Protein AF-A0A2P8C679-F1 (afdb_monomer)

Sequence (105 aa):
MKDFIKKINKYVILMIVSSLFGMPWFYFRHLIFEYNGPDSIIESIPTFVDYAIRLTVIILLVIDFKTENLKNVVLTCIAAFFFPLLGIVIFSILLIESNRQKTSA

Radius of gyration: 17.68 Å; Cα contacts (8 Å, |Δi|>4): 53; chains: 1; bounding box: 37×16×58 Å

Solvent-accessible surface area (backbone atoms only — not comparable to full-atom values): 6012 Å² total; per-residue (Å²): 108,71,66,56,52,57,61,50,47,57,53,51,51,51,51,51,56,54,57,57,47,55,64,54,44,58,56,52,42,70,75,73,47,80,88,77,64,93,86,39,72,77,70,47,47,59,56,55,51,51,53,52,50,40,52,49,52,40,53,51,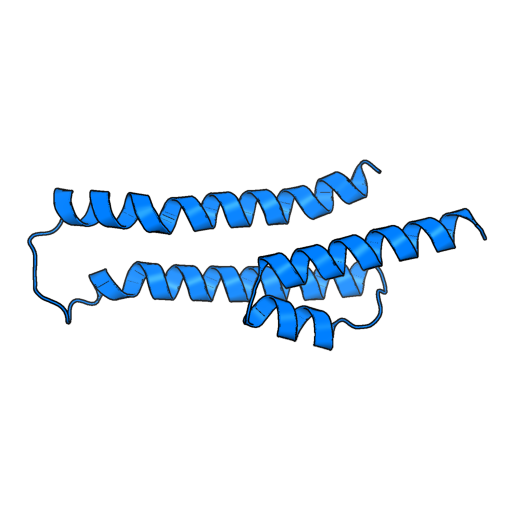48,56,52,51,32,62,76,66,71,51,82,65,54,67,64,35,40,55,41,16,67,81,36,51,68,58,16,52,50,52,49,51,52,52,53,52,52,53,54,51,56,67,71,76,108

pLDDT: mean 83.05, std 8.29, range [51.25, 92.62]

Foldseek 3Di:
DVVLCVLLVVLVVLVVVLVCCPVVLVVVCVVPPDCPDDPDPSNCVNVVSVQVSLVVLLVSLLVVCVVLVFPPNVVLNVVSNVPVVSSSVVSSVRSVVSVVVVVVD

Nearest PDB structures (foldseek):
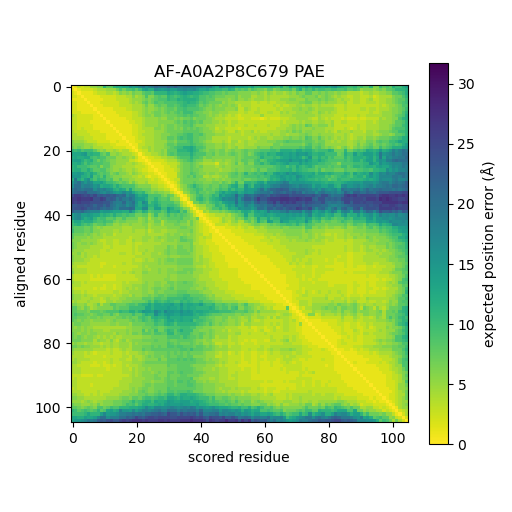  1s94-assembly2_B  TM=3.958E-01  e=9.285E+00  Doryteuthis pealeii

Mean predicted aligned error: 6.92 Å

Structure (mmCIF, N/CA/C/O backbone):
data_AF-A0A2P8C679-F1
#
_entry.id   AF-A0A2P8C679-F1
#
loop_
_atom_site.group_PDB
_atom_site.id
_atom_site.type_symbol
_atom_site.label_atom_id
_atom_site.label_alt_id
_atom_site.label_comp_id
_atom_site.label_asym_id
_atom_site.label_entity_id
_atom_site.label_seq_id
_atom_site.pdbx_PDB_ins_code
_atom_site.Cartn_x
_atom_site.Cartn_y
_atom_site.Cartn_z
_atom_site.occupancy
_atom_site.B_iso_or_equiv
_atom_site.auth_seq_id
_atom_site.auth_comp_id
_atom_site.auth_asym_id
_atom_site.auth_atom_id
_atom_site.pdbx_PDB_model_num
ATOM 1 N N . MET A 1 1 ? -0.384 6.231 20.265 1.00 75.38 1 MET A N 1
ATOM 2 C CA . MET A 1 1 ? 0.168 7.177 19.258 1.00 75.38 1 MET A CA 1
ATOM 3 C C . MET A 1 1 ? 1.377 6.603 18.508 1.00 75.38 1 MET A C 1
ATOM 5 O O . MET A 1 1 ? 1.376 6.655 17.286 1.00 75.38 1 MET A O 1
ATOM 9 N N . LYS A 1 2 ? 2.365 5.993 19.190 1.00 81.81 2 LYS A N 1
ATOM 10 C CA . LYS A 1 2 ? 3.496 5.303 18.528 1.00 81.81 2 LYS A CA 1
ATOM 11 C C . LYS A 1 2 ? 3.050 4.217 17.531 1.00 81.81 2 LYS A C 1
ATOM 13 O O . LYS A 1 2 ? 3.567 4.182 16.419 1.00 81.81 2 LYS A O 1
ATOM 18 N N . ASP A 1 3 ? 2.047 3.407 17.877 1.00 81.56 3 ASP A N 1
ATOM 19 C CA . ASP A 1 3 ? 1.546 2.343 16.987 1.00 81.56 3 ASP A CA 1
ATOM 20 C C . ASP A 1 3 ? 0.828 2.879 15.746 1.00 81.56 3 ASP A C 1
ATOM 22 O O . ASP A 1 3 ? 1.001 2.343 14.655 1.00 81.56 3 ASP A O 1
ATOM 26 N N . PHE A 1 4 ? 0.090 3.984 15.888 1.00 84.25 4 PHE A N 1
ATOM 27 C CA . PHE A 1 4 ? -0.519 4.691 14.759 1.00 84.25 4 PHE A CA 1
ATOM 28 C C . PHE A 1 4 ? 0.553 5.155 13.769 1.00 84.25 4 PHE A C 1
ATOM 30 O O . PHE A 1 4 ? 0.493 4.809 12.592 1.00 84.25 4 PHE A O 1
ATOM 37 N N . ILE 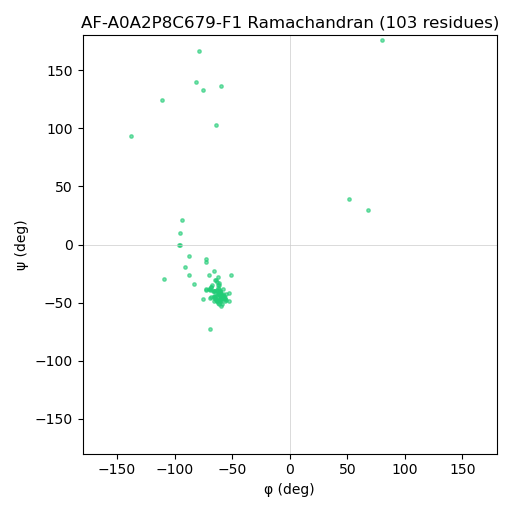A 1 5 ? 1.577 5.867 14.259 1.00 85.88 5 ILE A N 1
ATOM 38 C CA . ILE A 1 5 ? 2.679 6.350 13.417 1.00 85.88 5 ILE A CA 1
ATOM 39 C C . ILE A 1 5 ? 3.367 5.169 12.734 1.00 85.88 5 ILE A C 1
ATOM 41 O O . ILE A 1 5 ? 3.590 5.216 11.531 1.00 85.88 5 ILE A O 1
ATOM 45 N N . LYS A 1 6 ? 3.630 4.075 13.459 1.00 88.00 6 LYS A N 1
ATOM 46 C CA . LYS A 1 6 ? 4.228 2.860 12.890 1.00 88.00 6 LYS A CA 1
ATOM 47 C C . LYS A 1 6 ? 3.391 2.280 11.740 1.00 88.00 6 LYS A C 1
ATOM 49 O O . LYS A 1 6 ? 3.956 1.903 10.714 1.00 88.00 6 LYS A O 1
ATOM 54 N N . LYS A 1 7 ? 2.062 2.234 11.886 1.00 88.06 7 LYS A N 1
ATOM 55 C CA . LYS A 1 7 ? 1.142 1.732 10.851 1.00 88.06 7 LYS A CA 1
ATOM 56 C C . LYS A 1 7 ? 1.046 2.650 9.641 1.00 88.06 7 LYS A C 1
ATOM 58 O O . LYS A 1 7 ? 1.000 2.148 8.528 1.00 88.06 7 LYS A O 1
ATOM 63 N N . ILE A 1 8 ? 1.055 3.966 9.827 1.00 89.56 8 ILE A N 1
ATOM 64 C CA . ILE A 1 8 ? 1.040 4.910 8.702 1.00 89.56 8 ILE A CA 1
ATOM 65 C C . ILE A 1 8 ? 2.390 4.939 7.984 1.00 89.56 8 ILE A C 1
ATOM 67 O O . ILE A 1 8 ? 2.433 4.962 6.755 1.00 89.56 8 ILE A O 1
ATOM 71 N N . ASN A 1 9 ? 3.498 4.847 8.723 1.00 91.19 9 ASN A N 1
ATOM 72 C CA . ASN A 1 9 ? 4.836 4.968 8.152 1.00 91.19 9 ASN A CA 1
ATOM 73 C C . ASN A 1 9 ? 5.138 3.872 7.119 1.00 91.19 9 ASN A C 1
ATOM 75 O O . ASN A 1 9 ? 5.766 4.155 6.104 1.00 91.19 9 ASN A O 1
ATOM 79 N N . LYS A 1 10 ? 4.630 2.643 7.307 1.00 90.44 10 LYS A N 1
ATOM 80 C CA . LYS A 1 10 ? 4.772 1.593 6.280 1.00 90.44 10 LYS A CA 1
ATOM 81 C C . LYS A 1 10 ? 4.106 1.970 4.950 1.00 90.44 10 LYS A C 1
ATOM 83 O O . LYS A 1 10 ? 4.680 1.699 3.902 1.00 90.44 10 LYS A O 1
ATOM 88 N N . TYR A 1 11 ? 2.944 2.628 4.976 1.00 90.56 11 TYR A N 1
ATOM 89 C CA . TYR A 1 11 ? 2.252 3.073 3.762 1.00 90.56 11 TYR A CA 1
ATOM 90 C C . TYR A 1 11 ? 2.970 4.252 3.108 1.00 90.56 11 TYR A C 1
ATOM 92 O O . TYR A 1 11 ? 3.098 4.293 1.889 1.00 90.56 11 TYR A O 1
ATOM 100 N N . VAL A 1 12 ? 3.484 5.183 3.916 1.00 88.94 12 VAL A N 1
ATOM 101 C CA . VAL A 1 12 ? 4.273 6.324 3.431 1.00 88.94 12 VAL A CA 1
ATOM 102 C C . VAL A 1 12 ? 5.542 5.846 2.731 1.00 88.94 12 VAL A C 1
ATOM 104 O O . VAL A 1 12 ? 5.804 6.265 1.608 1.00 88.94 12 VAL A O 1
ATOM 107 N N . ILE A 1 13 ? 6.287 4.918 3.339 1.00 89.25 13 ILE A N 1
ATOM 108 C CA . ILE A 1 13 ? 7.483 4.326 2.723 1.00 89.25 13 ILE A CA 1
ATOM 109 C C . ILE A 1 13 ? 7.120 3.649 1.397 1.00 89.25 13 ILE A C 1
ATOM 111 O O . ILE A 1 13 ? 7.793 3.883 0.398 1.00 89.25 13 ILE A O 1
ATOM 115 N N . LEU A 1 14 ? 6.034 2.871 1.357 1.00 88.81 14 LEU A N 1
ATOM 116 C CA . LEU A 1 14 ? 5.587 2.202 0.133 1.00 88.81 14 LEU A CA 1
ATOM 117 C C . LEU A 1 14 ? 5.259 3.205 -0.989 1.00 88.81 14 LEU A C 1
ATOM 119 O O . LEU A 1 14 ? 5.624 2.985 -2.141 1.00 88.81 14 LEU A O 1
ATOM 123 N N . MET A 1 15 ? 4.614 4.327 -0.656 1.00 85.38 15 MET A N 1
ATOM 124 C CA . MET A 1 15 ? 4.306 5.387 -1.622 1.00 85.38 15 MET A CA 1
ATOM 125 C C . MET A 1 15 ? 5.557 6.128 -2.103 1.00 85.38 15 MET A C 1
ATOM 127 O O . MET A 1 15 ? 5.648 6.453 -3.287 1.00 85.38 15 MET A O 1
ATOM 131 N N . ILE A 1 16 ? 6.529 6.373 -1.218 1.00 86.44 16 ILE A N 1
ATOM 132 C CA . ILE A 1 16 ? 7.817 6.973 -1.595 1.00 86.44 16 ILE A CA 1
ATOM 133 C C . ILE A 1 16 ? 8.553 6.042 -2.558 1.00 86.44 16 ILE A C 1
ATOM 135 O O . ILE A 1 16 ? 8.968 6.483 -3.626 1.00 86.44 16 ILE A O 1
ATOM 139 N N . VAL A 1 17 ? 8.652 4.753 -2.222 1.00 84.50 17 VAL A N 1
ATOM 140 C CA . VAL A 1 17 ? 9.269 3.743 -3.092 1.00 84.50 17 VAL A CA 1
ATOM 141 C C . VAL A 1 17 ? 8.558 3.702 -4.445 1.00 84.50 17 VAL A C 1
ATOM 143 O O . VAL A 1 17 ? 9.227 3.772 -5.467 1.00 84.50 17 VAL A O 1
ATOM 146 N N . SER A 1 18 ? 7.221 3.698 -4.466 1.00 82.00 18 SER A N 1
ATOM 147 C CA . SER A 1 18 ? 6.435 3.775 -5.707 1.00 82.00 18 SER A CA 1
ATOM 148 C C . SER A 1 18 ? 6.783 4.997 -6.558 1.00 82.00 18 SER A C 1
ATOM 150 O O . SER A 1 18 ? 7.053 4.893 -7.753 1.00 82.00 18 SER A O 1
ATOM 152 N N . SER A 1 19 ? 6.847 6.168 -5.924 1.00 80.50 19 SER A N 1
ATOM 153 C CA . SER A 1 19 ? 7.129 7.435 -6.603 1.00 80.50 19 SER A CA 1
ATOM 154 C C . SER A 1 19 ? 8.537 7.467 -7.207 1.00 80.50 19 SER A C 1
ATOM 156 O O . SER A 1 19 ? 8.749 8.084 -8.251 1.00 80.50 19 SER A O 1
ATOM 158 N N . LEU A 1 20 ? 9.489 6.759 -6.588 1.00 81.38 20 LEU A N 1
ATOM 159 C CA . LEU A 1 20 ? 10.849 6.587 -7.099 1.00 81.38 20 LEU A CA 1
ATOM 160 C C . LEU A 1 20 ? 10.934 5.638 -8.303 1.00 81.38 20 LEU A C 1
ATOM 162 O O . LEU A 1 20 ? 11.965 5.619 -8.966 1.00 81.38 20 LEU A O 1
ATOM 166 N N . PHE A 1 21 ? 9.889 4.879 -8.634 1.00 76.44 21 PHE A N 1
ATOM 167 C CA . PHE A 1 21 ? 9.885 4.067 -9.854 1.00 76.44 21 PHE A CA 1
ATOM 168 C C . PHE A 1 21 ? 9.383 4.828 -11.082 1.00 76.44 21 PHE A C 1
ATOM 170 O O . PHE A 1 21 ? 9.795 4.497 -12.182 1.00 76.44 21 PHE A O 1
ATOM 177 N N . GLY A 1 22 ? 8.548 5.860 -10.943 1.00 69.81 22 GLY A N 1
ATOM 178 C CA . GLY A 1 22 ? 7.984 6.562 -12.105 1.00 69.81 22 GLY A CA 1
ATOM 179 C C . GLY A 1 22 ? 9.021 7.381 -12.885 1.00 69.81 22 GLY A C 1
ATOM 180 O O . GLY A 1 22 ? 9.430 7.027 -13.989 1.00 69.81 22 GLY A O 1
ATOM 181 N N . MET A 1 23 ? 9.453 8.498 -12.296 1.00 75.19 23 MET A N 1
ATOM 182 C CA . MET A 1 23 ? 10.385 9.441 -12.932 1.00 75.19 23 MET A CA 1
ATOM 183 C C . MET A 1 23 ? 11.783 8.838 -13.154 1.00 75.19 23 MET A C 1
ATOM 185 O O . MET A 1 23 ? 12.289 8.918 -14.273 1.00 75.19 23 MET A O 1
ATOM 189 N N . PRO A 1 24 ? 12.416 8.192 -12.156 1.00 81.12 24 PRO A N 1
ATOM 190 C CA . PRO A 1 24 ? 13.745 7.606 -12.333 1.00 81.12 24 PRO A CA 1
ATOM 191 C C . PRO A 1 24 ? 13.812 6.516 -13.404 1.00 81.12 24 PRO A C 1
ATOM 193 O O . PRO A 1 24 ? 14.821 6.436 -14.102 1.00 81.12 24 PRO A O 1
ATOM 196 N N . TRP A 1 25 ? 12.750 5.724 -13.595 1.00 79.50 25 TRP A N 1
ATOM 197 C CA . TRP A 1 25 ? 12.710 4.720 -14.662 1.00 79.50 25 TRP A CA 1
ATOM 198 C C . TRP A 1 25 ? 12.787 5.347 -16.051 1.00 79.50 25 TRP A C 1
ATOM 200 O O . TRP A 1 25 ? 13.489 4.830 -16.916 1.00 79.50 25 TRP A O 1
ATOM 210 N N . PHE A 1 26 ? 12.120 6.485 -16.258 1.00 74.44 26 PHE A N 1
ATOM 211 C CA . PHE A 1 26 ? 12.161 7.195 -17.534 1.00 74.44 26 PHE A CA 1
ATOM 212 C C . PHE A 1 26 ? 13.596 7.609 -17.906 1.00 74.44 26 PHE A C 1
ATOM 214 O O . PHE A 1 26 ? 14.037 7.378 -19.032 1.00 74.44 26 PHE A O 1
ATOM 221 N N . TYR A 1 27 ? 14.355 8.133 -16.937 1.00 79.00 27 TYR A N 1
ATOM 222 C CA . TYR A 1 27 ? 15.763 8.493 -17.132 1.00 79.00 27 TYR A CA 1
ATOM 223 C C . TYR A 1 27 ? 16.667 7.269 -17.315 1.00 79.00 27 TYR A C 1
ATOM 225 O O . TYR A 1 27 ? 17.478 7.244 -18.239 1.00 79.00 27 TYR A O 1
ATOM 233 N N . PHE A 1 28 ? 16.513 6.238 -16.476 1.00 79.38 28 PHE A N 1
ATOM 234 C CA . PHE A 1 28 ? 17.299 5.002 -16.576 1.00 79.38 28 PHE A CA 1
ATOM 235 C C . PHE A 1 28 ? 17.091 4.292 -17.912 1.00 79.38 28 PHE A C 1
ATOM 237 O O . PHE A 1 28 ? 18.049 3.805 -18.513 1.00 79.38 28 PHE A O 1
ATOM 244 N N . ARG A 1 29 ? 15.849 4.272 -18.405 1.00 74.06 29 ARG A N 1
ATOM 245 C CA . ARG A 1 29 ? 15.520 3.702 -19.708 1.00 74.06 29 ARG A CA 1
ATOM 246 C C . ARG A 1 29 ? 16.296 4.399 -20.817 1.00 74.06 29 ARG A C 1
ATOM 248 O O . ARG A 1 29 ? 16.932 3.718 -21.610 1.00 74.06 29 ARG A O 1
ATOM 255 N N . HIS A 1 30 ? 16.246 5.730 -20.853 1.00 74.19 30 HIS A N 1
ATOM 256 C CA . HIS A 1 30 ? 16.903 6.517 -21.896 1.00 74.19 30 HIS A CA 1
ATOM 257 C C . HIS A 1 30 ? 18.431 6.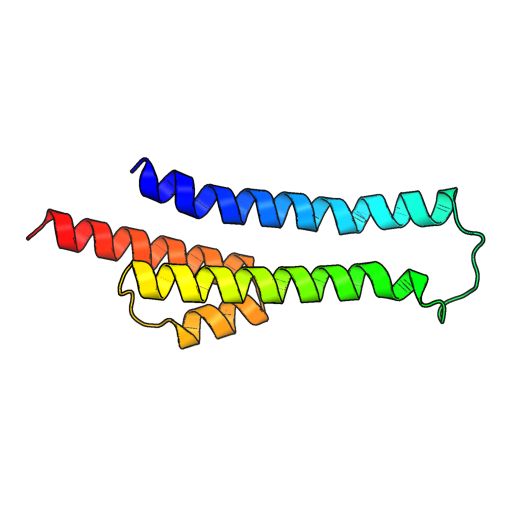347 -21.901 1.00 74.19 30 HIS A C 1
ATOM 259 O O . HIS A 1 30 ? 19.057 6.466 -22.947 1.00 74.19 30 HIS A O 1
ATOM 265 N N . LEU A 1 31 ? 19.024 6.048 -20.741 1.00 79.44 31 LEU A N 1
ATOM 266 C CA . LEU A 1 31 ? 20.467 5.867 -20.573 1.00 79.44 31 LEU A CA 1
ATOM 267 C C . LEU A 1 31 ? 20.971 4.466 -20.951 1.00 79.44 31 LEU A C 1
ATOM 269 O O . LEU A 1 31 ? 22.107 4.341 -21.395 1.00 79.44 31 LEU A O 1
ATOM 273 N N . ILE A 1 32 ? 20.167 3.421 -20.726 1.00 78.06 32 ILE A N 1
ATOM 274 C CA . ILE A 1 32 ? 20.619 2.020 -20.828 1.00 78.06 32 ILE A CA 1
ATOM 275 C C . ILE A 1 32 ? 20.038 1.295 -22.046 1.00 78.06 32 ILE A C 1
ATOM 277 O O . ILE A 1 32 ? 20.677 0.388 -22.576 1.00 78.06 32 ILE A O 1
ATOM 281 N N . PHE A 1 33 ? 18.842 1.668 -22.501 1.00 75.69 33 PHE A N 1
ATOM 282 C CA . PHE A 1 33 ? 18.158 0.970 -23.585 1.00 75.69 33 PHE A CA 1
ATOM 283 C C . PHE A 1 33 ? 18.104 1.836 -24.842 1.00 75.69 33 PHE A C 1
ATOM 285 O O . PHE A 1 33 ? 17.558 2.939 -24.823 1.00 75.69 33 PHE A O 1
ATOM 292 N N . GLU A 1 34 ? 18.605 1.304 -25.959 1.00 70.69 34 GLU A N 1
ATOM 293 C CA . GLU A 1 34 ? 18.315 1.869 -27.276 1.00 70.69 34 GLU A CA 1
ATOM 294 C C . GLU A 1 34 ? 16.801 1.832 -27.525 1.00 70.69 34 GLU A C 1
ATOM 296 O O . GLU A 1 34 ? 16.099 0.874 -27.179 1.00 70.69 34 GLU A O 1
ATOM 301 N N . TYR A 1 35 ? 16.274 2.931 -28.061 1.00 65.31 35 TYR A N 1
ATOM 302 C CA . TYR A 1 35 ? 14.846 3.119 -28.271 1.00 65.31 35 TYR A CA 1
ATOM 303 C C . TYR A 1 35 ? 14.311 2.098 -29.288 1.00 65.31 35 TYR A C 1
ATOM 305 O O . TYR A 1 35 ? 14.475 2.266 -30.491 1.00 65.31 35 TYR A O 1
ATOM 313 N N . ASN A 1 36 ? 13.630 1.056 -28.802 1.00 62.94 36 ASN A N 1
ATOM 314 C CA . ASN A 1 36 ? 13.069 -0.023 -29.628 1.00 62.94 36 ASN A CA 1
ATOM 315 C C . ASN A 1 36 ? 11.597 0.201 -30.041 1.00 62.94 36 ASN A C 1
ATOM 317 O O . ASN A 1 36 ? 10.900 -0.748 -30.392 1.00 62.94 36 ASN A O 1
ATOM 321 N N . GLY A 1 37 ? 11.109 1.445 -30.013 1.00 66.81 37 GLY A N 1
ATOM 322 C CA . GLY A 1 37 ? 9.725 1.779 -30.362 1.00 66.81 37 GLY A CA 1
ATOM 323 C C . GLY A 1 37 ? 8.688 1.524 -29.247 1.00 66.81 37 GLY A C 1
ATOM 324 O O . GLY A 1 37 ? 9.035 1.033 -28.164 1.00 66.81 37 GLY A O 1
ATOM 3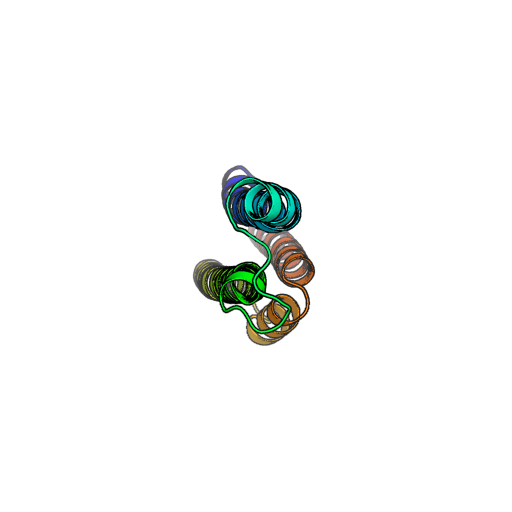25 N N . PRO A 1 38 ? 7.416 1.893 -29.504 1.00 64.00 38 PRO A N 1
ATOM 326 C CA . PRO A 1 38 ? 6.343 1.957 -28.500 1.00 64.00 38 PRO A CA 1
ATOM 327 C C . PRO A 1 38 ? 5.816 0.593 -28.011 1.00 64.00 38 PRO A C 1
ATOM 329 O O . PRO A 1 38 ? 5.184 0.527 -26.965 1.00 64.00 38 PRO A O 1
ATOM 332 N N . ASP A 1 39 ? 6.107 -0.511 -28.706 1.00 64.50 39 ASP A N 1
ATOM 333 C CA . ASP A 1 39 ? 5.572 -1.846 -28.365 1.00 64.50 39 ASP A CA 1
ATOM 334 C C . ASP A 1 39 ? 6.512 -2.691 -27.485 1.00 64.50 39 ASP A C 1
ATOM 336 O O . ASP A 1 39 ? 6.306 -3.891 -27.280 1.00 64.50 39 ASP A O 1
ATOM 340 N N . SER A 1 40 ? 7.583 -2.097 -26.956 1.00 71.50 40 SER A N 1
ATOM 341 C CA . SER A 1 40 ? 8.539 -2.847 -26.143 1.00 71.50 40 SER A CA 1
ATOM 342 C C . SER A 1 40 ? 7.986 -3.126 -24.737 1.00 71.50 40 SER A C 1
ATOM 344 O O . SER A 1 40 ? 7.520 -2.229 -24.039 1.00 71.50 40 SER A O 1
ATOM 346 N N . ILE A 1 41 ? 8.110 -4.377 -24.271 1.00 74.19 41 ILE A N 1
ATOM 347 C CA . ILE A 1 41 ? 7.736 -4.830 -22.908 1.00 74.19 41 ILE A CA 1
ATOM 348 C C . ILE A 1 41 ? 8.360 -3.933 -21.815 1.00 74.19 41 ILE A C 1
ATOM 350 O O . ILE A 1 41 ? 7.827 -3.774 -20.720 1.00 74.19 41 ILE A O 1
ATOM 354 N N . ILE A 1 42 ? 9.486 -3.294 -22.133 1.00 76.19 42 ILE A N 1
ATOM 355 C CA . ILE A 1 42 ? 10.205 -2.354 -21.270 1.00 76.19 42 ILE A CA 1
ATOM 356 C C . ILE A 1 42 ? 9.354 -1.109 -20.946 1.00 76.19 42 ILE A C 1
ATOM 358 O O . ILE A 1 42 ? 9.459 -0.575 -19.839 1.00 76.19 42 ILE A O 1
ATOM 362 N N . GLU A 1 43 ? 8.481 -0.663 -21.860 1.00 73.00 43 GLU A N 1
ATOM 363 C CA . GLU A 1 43 ? 7.554 0.456 -21.615 1.00 73.00 43 GLU A CA 1
ATOM 364 C C . GLU A 1 43 ? 6.443 0.104 -20.626 1.00 73.00 43 GLU A C 1
ATOM 366 O O . GLU A 1 43 ? 5.932 0.982 -19.936 1.00 73.00 43 GLU A O 1
ATOM 371 N N . SER A 1 44 ? 6.087 -1.177 -20.512 1.00 79.25 44 SER A N 1
ATOM 372 C CA . SER A 1 44 ? 5.009 -1.636 -19.631 1.00 79.25 44 SER A CA 1
ATOM 373 C C . SER A 1 44 ? 5.476 -1.930 -18.199 1.00 79.25 44 SER A C 1
ATOM 375 O O . SER A 1 44 ? 4.636 -2.091 -17.312 1.00 79.25 44 SER A O 1
ATOM 377 N N . ILE A 1 45 ? 6.789 -1.940 -17.928 1.00 83.00 45 ILE A N 1
ATOM 378 C CA . ILE A 1 45 ? 7.355 -2.195 -16.588 1.00 83.00 45 ILE A CA 1
ATOM 379 C C . ILE A 1 45 ? 6.806 -1.232 -15.517 1.00 83.00 45 ILE A C 1
ATOM 381 O O . ILE A 1 45 ? 6.339 -1.728 -14.489 1.00 83.00 45 ILE A O 1
ATOM 385 N N . PRO A 1 46 ? 6.773 0.102 -15.718 1.00 82.25 46 PRO A N 1
ATOM 386 C CA . PRO A 1 46 ? 6.205 1.029 -14.733 1.00 82.25 46 PRO A CA 1
ATOM 387 C C . PRO A 1 46 ? 4.748 0.717 -14.405 1.00 82.25 46 PRO A C 1
ATOM 389 O O . PRO A 1 46 ? 4.346 0.773 -13.247 1.00 82.25 46 PRO A O 1
ATOM 392 N N . THR A 1 47 ? 3.973 0.329 -15.416 1.00 83.06 47 THR A N 1
ATOM 393 C CA . THR A 1 47 ? 2.565 -0.034 -15.270 1.00 83.06 47 THR A CA 1
ATOM 394 C C . THR A 1 47 ? 2.402 -1.302 -14.432 1.00 83.06 47 THR A C 1
ATOM 396 O O . THR A 1 47 ? 1.580 -1.333 -13.517 1.00 83.06 47 THR A O 1
ATOM 399 N N . PHE A 1 48 ? 3.214 -2.337 -14.678 1.00 86.19 48 PHE A N 1
ATOM 400 C CA . PHE A 1 48 ? 3.212 -3.551 -13.853 1.00 86.19 48 PHE A CA 1
ATOM 401 C C . PHE A 1 48 ? 3.603 -3.266 -12.399 1.00 86.19 48 PHE A C 1
ATOM 403 O O . PHE A 1 48 ? 2.969 -3.790 -11.481 1.00 86.19 48 PHE A O 1
ATOM 410 N N . VAL A 1 49 ? 4.613 -2.419 -12.185 1.00 85.94 49 VAL A N 1
ATOM 411 C CA . VAL A 1 49 ? 5.040 -2.003 -10.842 1.00 85.94 49 VAL A CA 1
ATOM 412 C C . VAL A 1 49 ? 3.928 -1.221 -10.137 1.00 85.94 49 VAL A C 1
ATOM 414 O O . VAL A 1 49 ? 3.629 -1.525 -8.983 1.00 85.94 49 VAL A O 1
ATOM 417 N N . ASP A 1 50 ? 3.253 -0.290 -10.819 1.00 84.62 50 ASP A N 1
ATOM 418 C CA . ASP A 1 50 ? 2.127 0.463 -10.245 1.00 84.62 50 ASP A CA 1
ATOM 419 C C . ASP A 1 50 ? 0.995 -0.475 -9.802 1.00 84.62 50 ASP A C 1
ATOM 421 O O . ASP A 1 50 ? 0.546 -0.418 -8.654 1.00 84.62 50 ASP A O 1
ATOM 425 N N . TYR A 1 51 ? 0.583 -1.417 -10.658 1.00 87.38 51 TYR A N 1
ATOM 426 C CA . TYR A 1 51 ? -0.438 -2.405 -10.297 1.00 87.38 51 TYR A CA 1
ATOM 427 C C . TYR A 1 51 ? -0.016 -3.298 -9.124 1.00 87.38 51 TYR A C 1
ATOM 429 O O . TYR A 1 51 ? -0.829 -3.557 -8.230 1.00 87.38 51 TYR A O 1
ATOM 437 N N . ALA A 1 5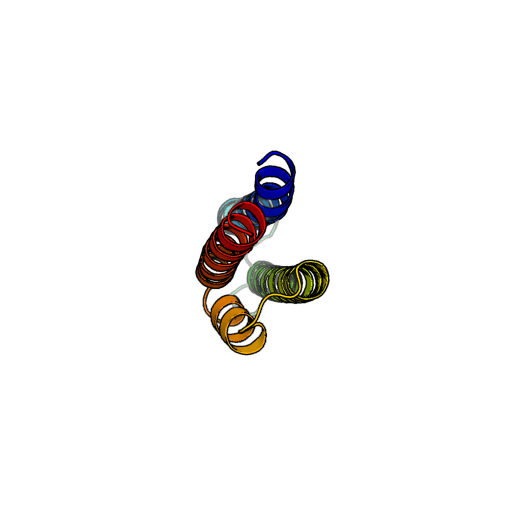2 ? 1.245 -3.736 -9.078 1.00 88.50 52 ALA A N 1
ATOM 438 C CA . ALA A 1 52 ? 1.769 -4.532 -7.969 1.00 88.50 52 ALA A CA 1
ATOM 439 C C . ALA A 1 52 ? 1.739 -3.753 -6.643 1.00 88.50 52 ALA A C 1
ATOM 441 O O . ALA A 1 52 ? 1.372 -4.300 -5.597 1.00 88.50 52 ALA A O 1
ATOM 442 N N . ILE A 1 53 ? 2.061 -2.459 -6.680 1.00 88.31 53 ILE A N 1
ATOM 443 C CA . ILE A 1 53 ? 2.015 -1.584 -5.505 1.00 88.31 53 ILE A CA 1
ATOM 444 C C . ILE A 1 53 ? 0.572 -1.364 -5.055 1.00 88.31 53 ILE A C 1
ATOM 446 O O . ILE A 1 53 ? 0.288 -1.518 -3.866 1.00 88.31 53 ILE A O 1
ATOM 450 N N . ARG A 1 54 ? -0.362 -1.092 -5.976 1.00 88.62 54 ARG A N 1
ATOM 451 C CA . ARG A 1 54 ? -1.799 -0.981 -5.656 1.00 88.62 54 ARG A CA 1
ATOM 452 C C . ARG A 1 54 ? -2.321 -2.240 -4.974 1.00 88.62 54 ARG A C 1
ATOM 454 O O . ARG A 1 54 ? -2.968 -2.153 -3.930 1.00 88.62 54 ARG A O 1
ATOM 461 N N . LEU A 1 55 ? -1.995 -3.409 -5.524 1.00 90.69 55 LEU A N 1
ATOM 462 C CA . LEU A 1 55 ? -2.379 -4.694 -4.944 1.00 90.69 55 LEU A CA 1
ATOM 463 C C . LEU A 1 55 ? -1.794 -4.864 -3.535 1.00 90.69 55 LEU A C 1
ATOM 465 O O . LEU A 1 55 ? -2.505 -5.250 -2.607 1.00 90.69 55 LEU A O 1
ATOM 469 N N . THR A 1 56 ? -0.524 -4.502 -3.356 1.00 91.19 56 THR A N 1
ATOM 470 C CA . THR A 1 56 ? 0.157 -4.547 -2.055 1.00 91.19 56 THR A CA 1
ATOM 471 C C . THR A 1 56 ? -0.515 -3.631 -1.028 1.00 91.19 56 THR A C 1
ATOM 473 O O . THR A 1 56 ? -0.749 -4.056 0.105 1.00 91.19 56 THR A O 1
ATOM 476 N N . VAL A 1 57 ? -0.889 -2.402 -1.408 1.00 90.94 57 VAL A N 1
ATOM 477 C CA . VAL A 1 57 ? -1.618 -1.467 -0.530 1.00 90.94 57 VAL A CA 1
ATOM 478 C C . VAL A 1 57 ? -2.951 -2.063 -0.088 1.00 90.94 57 VAL A C 1
ATOM 480 O O . VAL A 1 57 ? -3.267 -2.021 1.100 1.00 90.94 57 VAL A O 1
ATOM 483 N N . ILE A 1 58 ? -3.711 -2.656 -1.011 1.00 91.44 58 ILE A N 1
ATOM 484 C CA . ILE A 1 58 ? -5.004 -3.277 -0.696 1.00 91.44 58 ILE A CA 1
ATOM 485 C C . ILE A 1 58 ? -4.825 -4.431 0.291 1.00 91.44 58 ILE A C 1
ATOM 487 O O . ILE A 1 58 ? -5.535 -4.489 1.293 1.00 91.44 58 ILE A O 1
ATOM 491 N N . ILE A 1 59 ? -3.859 -5.322 0.053 1.00 92.62 59 ILE A N 1
ATOM 492 C CA . ILE A 1 59 ? -3.586 -6.453 0.951 1.00 92.62 59 ILE A CA 1
ATOM 493 C C . ILE A 1 59 ? -3.230 -5.950 2.355 1.00 92.62 59 ILE A C 1
ATOM 495 O O . ILE A 1 59 ? -3.786 -6.430 3.344 1.00 92.62 59 ILE A O 1
ATOM 499 N N . LEU A 1 60 ? -2.343 -4.955 2.451 1.00 91.62 60 LEU A N 1
ATOM 500 C CA . LEU A 1 60 ? -1.946 -4.368 3.732 1.00 91.62 60 LEU A CA 1
ATOM 501 C C . LEU A 1 60 ? -3.124 -3.715 4.459 1.00 91.62 60 LEU A C 1
ATOM 503 O O . LEU A 1 60 ? -3.273 -3.927 5.665 1.00 91.62 60 LEU A O 1
ATOM 507 N N . LEU A 1 61 ? -3.974 -2.983 3.733 1.00 90.62 61 LEU A N 1
ATOM 508 C CA . LEU A 1 61 ? -5.185 -2.386 4.288 1.00 90.62 61 LEU A CA 1
ATOM 509 C C . LEU A 1 61 ? -6.115 -3.470 4.833 1.00 90.62 61 LEU A C 1
ATOM 511 O O . LEU A 1 61 ? -6.531 -3.380 5.983 1.00 90.62 61 LEU A O 1
ATOM 515 N N . VAL A 1 62 ? -6.391 -4.530 4.070 1.00 91.38 62 VAL A N 1
ATOM 516 C CA . VAL A 1 62 ? -7.244 -5.641 4.527 1.00 91.38 62 VAL A CA 1
ATOM 517 C C . VAL A 1 62 ? -6.706 -6.268 5.815 1.00 91.38 62 VAL A C 1
ATOM 519 O O . VAL A 1 62 ? -7.485 -6.528 6.736 1.00 91.38 62 VAL A O 1
ATOM 522 N N . ILE A 1 63 ? -5.392 -6.498 5.899 1.00 91.62 63 ILE A N 1
ATOM 523 C CA . ILE A 1 63 ? -4.753 -7.045 7.103 1.00 91.62 63 ILE A CA 1
ATOM 524 C C . ILE A 1 63 ? -4.952 -6.093 8.287 1.00 91.62 63 ILE A C 1
ATOM 526 O O . ILE 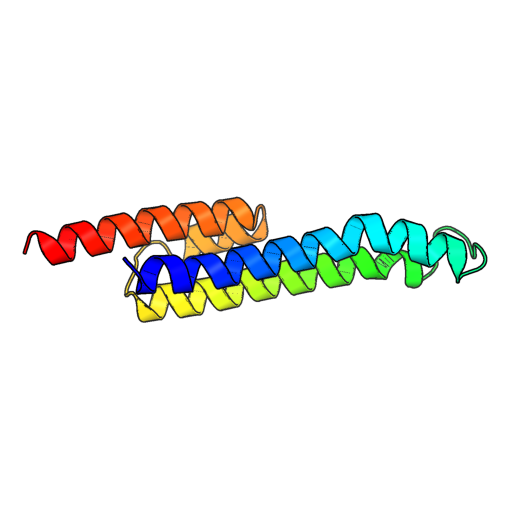A 1 63 ? -5.444 -6.522 9.329 1.00 91.62 63 ILE A O 1
ATOM 530 N N . ASP A 1 64 ? -4.643 -4.805 8.129 1.00 89.31 64 ASP A N 1
ATOM 531 C CA . ASP A 1 64 ? -4.754 -3.836 9.223 1.00 89.31 64 ASP A CA 1
ATOM 532 C C . ASP A 1 64 ? -6.194 -3.615 9.686 1.00 89.31 64 ASP A C 1
ATOM 534 O O . ASP A 1 64 ? -6.438 -3.509 10.888 1.00 89.31 64 ASP A O 1
ATOM 538 N N . PHE A 1 65 ? -7.147 -3.567 8.754 1.00 89.56 65 PHE A N 1
ATOM 539 C CA . PHE A 1 65 ? -8.570 -3.459 9.065 1.00 89.56 65 PHE A CA 1
ATOM 540 C C . PHE A 1 65 ? -9.044 -4.649 9.902 1.00 89.56 65 PHE A C 1
ATOM 542 O O . PHE A 1 65 ? -9.771 -4.454 10.878 1.00 89.56 65 PHE A O 1
ATOM 549 N N . LYS A 1 66 ? -8.599 -5.868 9.559 1.00 87.50 66 LYS A N 1
ATOM 550 C CA . LYS A 1 66 ? -8.879 -7.073 10.351 1.00 87.50 66 LYS A CA 1
ATOM 551 C C . LYS A 1 66 ? -8.220 -7.013 11.726 1.00 87.50 66 LYS A C 1
ATOM 553 O O . LYS A 1 66 ? -8.869 -7.333 12.714 1.00 87.50 66 LYS A O 1
ATOM 558 N N . THR A 1 67 ? -6.959 -6.585 11.809 1.00 87.56 67 THR A N 1
ATOM 559 C CA . THR A 1 67 ? -6.244 -6.467 13.091 1.00 87.56 67 THR A CA 1
ATOM 560 C C . THR A 1 67 ? -6.898 -5.451 14.030 1.00 87.56 67 THR A C 1
ATOM 562 O O . THR A 1 67 ? -6.908 -5.656 15.238 1.00 87.56 67 THR A O 1
ATOM 565 N N . GLU A 1 68 ? -7.452 -4.363 13.494 1.00 85.62 68 GLU A N 1
ATOM 566 C CA . GLU A 1 68 ? -8.047 -3.279 14.288 1.00 85.62 68 GLU A CA 1
ATOM 567 C C . GLU A 1 68 ? -9.571 -3.391 14.463 1.00 85.62 68 GLU A C 1
ATOM 569 O O . GLU A 1 68 ? -10.166 -2.550 15.136 1.00 85.62 68 GLU A O 1
ATOM 574 N N . ASN A 1 69 ? -10.207 -4.427 13.898 1.00 84.50 69 ASN A N 1
ATOM 575 C CA . ASN A 1 69 ? -11.667 -4.614 13.883 1.00 84.50 69 ASN A CA 1
ATOM 576 C C . ASN A 1 69 ? -12.435 -3.377 13.369 1.00 84.50 69 ASN A C 1
ATOM 578 O O . ASN A 1 69 ? -13.494 -3.011 13.884 1.00 84.50 69 ASN A O 1
ATOM 582 N N . LEU A 1 70 ? -11.894 -2.716 12.343 1.00 85.06 70 LEU A N 1
ATOM 583 C CA . LEU A 1 70 ? -12.495 -1.519 11.756 1.00 85.06 70 LEU A CA 1
ATOM 584 C C . LEU A 1 70 ? -13.606 -1.894 10.759 1.00 85.06 70 LEU A C 1
ATOM 586 O O . LEU A 1 70 ? -13.476 -2.832 9.970 1.00 85.06 70 LEU A O 1
ATOM 590 N N . LYS A 1 71 ? -14.708 -1.137 10.772 1.00 83.88 71 LYS A N 1
ATOM 591 C CA . LYS A 1 71 ? -15.818 -1.282 9.811 1.00 83.88 71 LYS A CA 1
ATOM 592 C C . LYS A 1 71 ? -15.459 -0.626 8.469 1.00 83.88 71 LYS A C 1
ATOM 594 O O . LYS A 1 71 ? -14.512 0.144 8.389 1.00 83.88 71 LYS A O 1
ATOM 599 N N . ASN A 1 72 ? -16.233 -0.902 7.416 1.00 86.69 72 ASN A N 1
ATOM 600 C CA . ASN A 1 72 ? -16.067 -0.311 6.072 1.00 86.69 72 ASN A CA 1
ATOM 601 C C . ASN A 1 72 ? -14.791 -0.731 5.313 1.00 86.69 72 ASN A C 1
ATOM 603 O O . ASN A 1 72 ? -14.301 0.004 4.451 1.00 86.69 72 ASN A O 1
ATOM 607 N N . VAL A 1 73 ? -14.291 -1.946 5.577 1.00 85.00 73 VAL A N 1
ATOM 608 C CA . VAL A 1 73 ? -13.135 -2.538 4.873 1.00 85.00 73 VAL A CA 1
ATOM 609 C C . VAL A 1 73 ? -13.326 -2.500 3.355 1.00 85.00 73 VAL A C 1
ATOM 611 O O . VAL A 1 73 ? -12.450 -2.038 2.633 1.00 85.00 73 VAL A O 1
ATOM 614 N N . VAL A 1 74 ? -14.495 -2.939 2.874 1.00 83.62 74 VAL A N 1
ATOM 615 C CA . VAL A 1 74 ? -14.796 -3.069 1.439 1.00 83.62 74 VAL A CA 1
ATOM 616 C C . VAL A 1 74 ? -14.756 -1.713 0.737 1.00 83.62 74 VAL A C 1
ATOM 618 O O . VAL A 1 74 ? -14.061 -1.570 -0.263 1.00 83.62 74 VAL A O 1
ATOM 621 N N . LEU A 1 75 ? -15.427 -0.699 1.293 1.00 85.25 75 LEU A N 1
ATOM 622 C CA . LEU A 1 75 ? -15.443 0.652 0.726 1.00 85.25 75 LEU A CA 1
ATOM 623 C C . LEU A 1 75 ? -14.031 1.251 0.669 1.00 85.25 75 LEU A C 1
ATOM 625 O O . LEU A 1 75 ? -13.647 1.841 -0.338 1.00 85.25 75 LEU A O 1
ATOM 629 N N . THR A 1 76 ? -13.239 1.041 1.723 1.00 87.25 76 THR A N 1
ATOM 630 C CA . THR A 1 76 ? -11.860 1.540 1.793 1.00 87.25 76 THR A CA 1
ATOM 631 C C . THR A 1 76 ? -10.941 0.829 0.800 1.00 87.25 76 THR A C 1
ATOM 633 O O . THR A 1 76 ? -10.084 1.467 0.196 1.00 87.25 76 THR A O 1
ATOM 636 N N . CYS A 1 77 ? -11.137 -0.473 0.574 1.00 85.62 77 CYS A N 1
ATOM 637 C CA . CYS A 1 77 ? -10.382 -1.230 -0.427 1.00 85.62 77 CYS A CA 1
ATOM 638 C C . CYS A 1 77 ? -10.745 -0.816 -1.858 1.00 85.62 77 CYS A C 1
ATOM 640 O O . CYS A 1 77 ? -9.853 -0.684 -2.692 1.00 85.62 77 CYS A O 1
ATOM 642 N N . ILE A 1 78 ? -12.028 -0.554 -2.135 1.00 87.62 78 ILE A N 1
ATOM 643 C CA . ILE A 1 78 ? -12.473 -0.014 -3.430 1.00 87.62 78 ILE A CA 1
ATOM 644 C C . ILE A 1 78 ? -11.832 1.357 -3.662 1.00 87.62 78 ILE A C 1
ATOM 646 O O . ILE A 1 78 ? -11.230 1.590 -4.706 1.00 87.62 78 ILE A O 1
ATOM 650 N N . ALA A 1 79 ? -11.884 2.241 -2.664 1.00 87.88 79 ALA A N 1
ATOM 651 C CA . ALA A 1 79 ? -11.208 3.532 -2.713 1.00 87.88 79 ALA A CA 1
ATOM 652 C C . ALA A 1 79 ? -9.698 3.395 -2.971 1.00 87.88 79 ALA A C 1
ATOM 654 O O . ALA A 1 79 ? -9.168 4.086 -3.838 1.00 87.88 79 ALA A O 1
ATOM 655 N N . ALA A 1 80 ? -9.020 2.479 -2.272 1.00 87.75 80 ALA A N 1
ATOM 656 C CA . ALA A 1 80 ? -7.589 2.221 -2.431 1.00 87.75 80 ALA A CA 1
ATOM 657 C C . ALA A 1 80 ? -7.217 1.686 -3.823 1.00 87.75 80 ALA A C 1
ATOM 659 O O . ALA A 1 80 ? -6.120 1.953 -4.307 1.00 87.75 80 ALA A O 1
ATOM 660 N N . PHE A 1 81 ? -8.116 0.945 -4.473 1.00 86.19 81 PHE A N 1
ATOM 661 C CA . PHE A 1 81 ? -7.898 0.431 -5.824 1.00 86.19 81 PHE A CA 1
ATOM 662 C C . PHE A 1 81 ? -7.815 1.557 -6.862 1.00 86.19 81 PHE A C 1
ATOM 664 O O . PHE A 1 81 ? -6.893 1.587 -7.685 1.00 86.19 81 PHE A O 1
ATOM 671 N N . PHE A 1 82 ? -8.739 2.519 -6.786 1.00 86.94 82 PHE A N 1
ATOM 672 C CA . PHE A 1 82 ? -8.732 3.688 -7.669 1.00 86.94 82 PHE A CA 1
ATOM 673 C C . PHE A 1 82 ? -7.647 4.692 -7.272 1.00 86.94 82 PHE A C 1
ATOM 675 O O . PHE A 1 82 ? -6.877 5.145 -8.120 1.00 86.94 82 PHE A O 1
ATOM 682 N N . PHE A 1 83 ? -7.561 4.993 -5.976 1.00 87.62 83 PHE A N 1
ATOM 683 C CA . PHE A 1 83 ? -6.670 5.993 -5.399 1.00 87.62 83 PHE A CA 1
ATOM 684 C C . PHE A 1 83 ? -6.046 5.451 -4.100 1.00 87.62 83 PHE A C 1
ATOM 686 O O . PHE A 1 83 ? -6.620 5.620 -3.020 1.00 87.62 83 PHE A O 1
ATOM 693 N N . PRO A 1 84 ? -4.846 4.840 -4.165 1.00 86.19 84 PRO A N 1
ATOM 694 C CA . PRO A 1 84 ? -4.187 4.229 -3.005 1.00 86.19 84 PRO A CA 1
ATOM 695 C C . PRO A 1 84 ? -4.061 5.175 -1.811 1.00 86.19 84 PRO A C 1
ATOM 697 O O . PRO A 1 84 ? -4.358 4.799 -0.677 1.00 86.19 84 PRO A O 1
ATOM 700 N N . LEU A 1 85 ? -3.706 6.435 -2.081 1.00 88.81 85 LEU A N 1
ATOM 701 C CA . LEU A 1 85 ? -3.609 7.486 -1.070 1.00 88.81 85 LEU A CA 1
ATOM 702 C C . LEU A 1 85 ? -4.945 7.712 -0.349 1.00 88.81 85 LEU A C 1
ATOM 704 O O . LEU A 1 85 ? -4.975 7.822 0.873 1.00 88.81 85 LEU A O 1
ATOM 708 N N . LEU A 1 86 ? -6.054 7.740 -1.088 1.00 89.56 86 LEU A N 1
ATOM 709 C CA . LEU A 1 86 ? -7.386 7.972 -0.533 1.00 89.56 86 LEU A CA 1
ATOM 710 C C . LEU A 1 86 ? -7.805 6.820 0.390 1.00 89.56 86 LEU A C 1
ATOM 712 O O . LEU A 1 86 ? -8.325 7.063 1.478 1.00 89.56 86 LEU A O 1
ATOM 716 N N . GLY A 1 87 ? -7.489 5.576 0.018 1.00 89.00 87 GLY A N 1
ATOM 717 C CA . GLY A 1 87 ? -7.677 4.411 0.888 1.00 89.00 87 GLY A CA 1
ATOM 718 C C . GLY A 1 87 ? -6.898 4.510 2.205 1.00 89.00 87 GLY A C 1
ATOM 719 O O . GLY A 1 87 ? -7.452 4.259 3.277 1.00 89.00 87 GLY A O 1
ATOM 720 N N . ILE A 1 88 ? -5.636 4.946 2.146 1.00 90.75 88 ILE A N 1
ATOM 721 C CA . ILE A 1 88 ? -4.791 5.158 3.335 1.00 90.75 88 ILE A CA 1
ATOM 722 C C . ILE A 1 88 ? -5.354 6.280 4.222 1.00 90.75 88 ILE A C 1
ATOM 724 O O . ILE A 1 88 ? -5.353 6.153 5.449 1.00 90.75 88 ILE A O 1
ATOM 728 N N . VAL A 1 89 ? -5.865 7.364 3.632 1.00 91.75 89 VAL A N 1
ATOM 729 C CA . VAL A 1 89 ? -6.489 8.470 4.378 1.00 91.75 89 VAL A CA 1
ATOM 730 C C . VAL A 1 89 ? -7.745 7.998 5.108 1.00 91.75 89 VAL A C 1
ATOM 732 O O . VAL A 1 89 ? -7.865 8.230 6.310 1.00 91.75 89 VAL A O 1
ATOM 735 N N . ILE A 1 90 ? -8.644 7.277 4.430 1.00 91.44 90 ILE A N 1
ATOM 736 C CA . ILE A 1 90 ? -9.857 6.725 5.057 1.00 91.44 90 ILE A CA 1
ATOM 737 C C . ILE A 1 90 ? -9.487 5.786 6.210 1.00 91.44 90 ILE A C 1
ATOM 739 O O . ILE A 1 90 ? -10.031 5.911 7.308 1.00 91.44 90 ILE A O 1
ATOM 743 N N . PHE A 1 91 ? -8.522 4.888 5.993 1.00 91.88 91 PHE A N 1
ATOM 744 C CA . PHE A 1 91 ? -8.007 4.016 7.048 1.00 91.88 91 PHE A CA 1
ATOM 745 C C . PHE A 1 91 ? -7.475 4.811 8.247 1.00 91.88 91 PHE A C 1
ATOM 747 O O . PHE A 1 91 ? -7.802 4.498 9.389 1.00 91.88 91 PHE A O 1
ATOM 754 N N . SER A 1 92 ? -6.699 5.868 7.996 1.00 90.50 92 SER A N 1
ATOM 755 C CA . SER A 1 92 ? -6.136 6.723 9.048 1.00 90.50 92 SER A CA 1
ATOM 756 C C . SER A 1 92 ? -7.226 7.385 9.890 1.00 90.50 92 SER A C 1
ATOM 758 O O . SER A 1 92 ? -7.129 7.396 11.117 1.00 90.50 92 SER A O 1
ATOM 760 N N . ILE A 1 93 ? -8.276 7.899 9.241 1.00 90.50 93 ILE A N 1
ATOM 761 C CA . ILE A 1 93 ? -9.422 8.530 9.908 1.00 90.50 93 ILE A CA 1
ATOM 762 C C . ILE A 1 93 ? -10.145 7.512 10.797 1.00 90.50 93 ILE A C 1
ATOM 764 O O . ILE A 1 93 ? -10.335 7.767 11.986 1.00 90.50 93 ILE A O 1
ATOM 768 N N . LEU A 1 94 ? -10.477 6.336 10.253 1.00 89.81 94 LEU A N 1
ATOM 769 C CA . LEU A 1 94 ? -11.171 5.274 10.994 1.00 89.81 94 LEU A CA 1
ATOM 770 C C . LEU A 1 94 ? -10.341 4.751 12.173 1.00 89.81 94 LEU A C 1
ATOM 772 O O . LEU A 1 94 ? -10.875 4.475 13.248 1.00 89.81 94 LEU A O 1
ATOM 776 N N . LEU A 1 95 ? -9.024 4.651 11.998 1.00 89.12 95 LEU A N 1
ATOM 777 C CA . LEU A 1 95 ? -8.111 4.238 13.057 1.00 89.12 95 LEU A CA 1
ATOM 778 C C . LEU A 1 95 ? -8.048 5.274 14.192 1.00 89.12 95 LEU A C 1
ATOM 780 O O . LEU A 1 95 ? -8.007 4.903 15.366 1.00 89.12 95 LEU A O 1
ATOM 784 N N . ILE A 1 96 ? -8.053 6.571 13.869 1.00 89.44 96 ILE A N 1
ATOM 785 C CA . ILE A 1 96 ? -8.108 7.646 14.872 1.00 89.44 96 ILE A CA 1
ATOM 786 C C . ILE A 1 96 ? -9.440 7.602 15.625 1.00 89.44 96 ILE A C 1
ATOM 788 O O . ILE A 1 96 ? -9.444 7.660 16.855 1.00 89.44 96 ILE A O 1
ATOM 792 N N . GLU A 1 97 ? -10.556 7.466 14.910 1.00 87.81 97 GLU A N 1
ATOM 793 C CA . GLU A 1 97 ? -11.893 7.406 15.505 1.00 87.81 97 GLU A CA 1
ATOM 794 C C . GLU A 1 97 ? -12.038 6.219 16.469 1.00 87.81 97 GLU A C 1
ATOM 796 O O . GLU A 1 97 ? -12.454 6.401 17.616 1.00 87.81 97 GLU A O 1
ATOM 801 N N . SER A 1 98 ? -11.604 5.026 16.051 1.00 85.94 98 SER A N 1
ATOM 802 C CA . SER A 1 98 ? -11.622 3.823 16.894 1.00 85.94 98 SER A CA 1
ATOM 803 C C . SER A 1 98 ? -10.796 3.997 18.171 1.00 85.94 98 SER A C 1
ATOM 805 O O . SER A 1 98 ? -11.241 3.637 19.262 1.00 85.94 98 SER A O 1
ATOM 807 N N . ASN A 1 99 ? -9.611 4.607 18.068 1.00 83.44 99 ASN A N 1
ATOM 808 C CA . ASN A 1 99 ? -8.762 4.863 19.231 1.00 83.44 99 ASN A CA 1
ATOM 809 C C . ASN A 1 99 ? -9.372 5.888 20.197 1.00 83.44 99 ASN A C 1
ATOM 811 O O . ASN A 1 99 ? -9.220 5.739 21.411 1.00 83.44 99 ASN A O 1
ATOM 815 N N . ARG A 1 100 ? -10.088 6.904 19.692 1.00 82.69 100 ARG A N 1
ATOM 816 C CA . ARG A 1 100 ? -10.819 7.852 20.551 1.00 82.69 100 ARG A CA 1
ATOM 817 C C . ARG A 1 100 ? -11.939 7.149 21.313 1.00 82.69 100 ARG A C 1
ATOM 819 O O . ARG A 1 100 ? -12.001 7.294 22.527 1.00 82.69 100 ARG A O 1
ATOM 826 N N . GLN A 1 101 ? -12.748 6.331 20.637 1.00 78.62 101 GLN A N 1
ATOM 827 C CA . GLN A 1 101 ? -13.839 5.587 21.283 1.00 78.62 101 GLN A CA 1
ATOM 828 C C . GLN A 1 101 ? -13.333 4.627 22.371 1.00 78.62 101 GLN A C 1
ATOM 830 O O . GLN A 1 101 ? -13.915 4.579 23.447 1.00 78.62 101 GLN A O 1
ATOM 835 N N . LYS A 1 102 ? -12.209 3.931 22.141 1.00 70.31 102 LYS A N 1
ATOM 836 C CA . L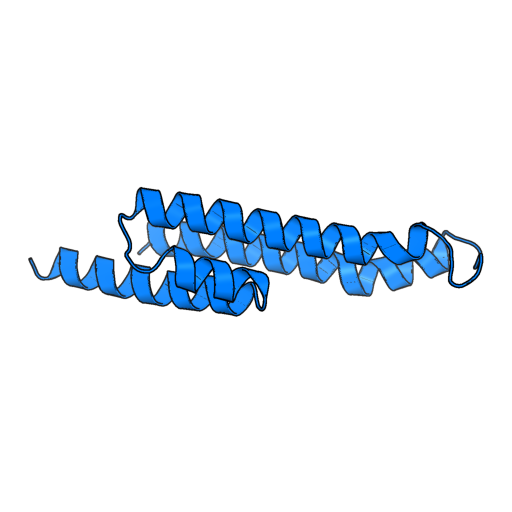YS A 1 102 ? -11.576 3.049 23.144 1.00 70.31 102 LYS A CA 1
ATOM 837 C C . LYS A 1 102 ? -11.022 3.785 24.371 1.00 70.31 102 LYS A C 1
ATOM 839 O O . LYS A 1 102 ? -10.822 3.153 25.394 1.00 70.31 102 LYS A O 1
ATOM 844 N N . THR A 1 103 ? -10.715 5.080 24.258 1.00 65.19 103 THR A N 1
ATOM 845 C CA . THR A 1 103 ? -10.160 5.884 25.368 1.00 65.19 103 THR A CA 1
ATOM 846 C C . THR A 1 103 ? -11.261 6.562 26.193 1.0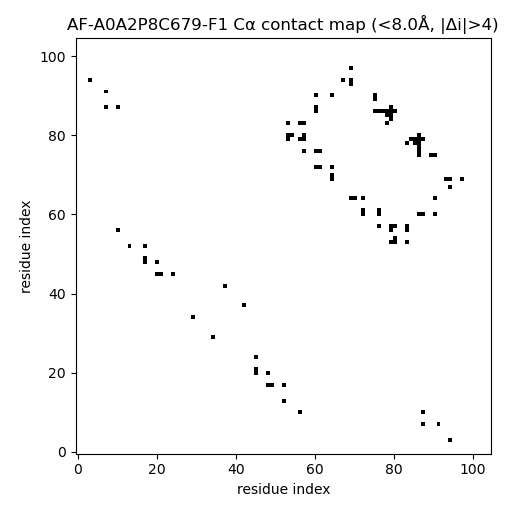0 65.19 103 THR A C 1
ATOM 848 O O . THR A 1 103 ? -11.015 7.003 27.309 1.00 65.19 103 THR A O 1
ATOM 851 N N . SER A 1 104 ? -12.468 6.690 25.635 1.00 57.69 104 SER A N 1
ATOM 852 C CA . SER A 1 104 ? -13.631 7.302 26.293 1.00 57.69 104 SER A CA 1
ATOM 853 C C . SER A 1 104 ? -14.569 6.290 26.966 1.00 57.69 104 SER A C 1
ATOM 855 O O . SER A 1 104 ? -15.578 6.710 27.528 1.00 57.69 104 SER A O 1
ATOM 857 N N . ALA A 1 105 ? -14.253 4.995 26.885 1.00 51.25 105 ALA A N 1
ATOM 858 C CA . ALA A 1 105 ? -14.942 3.891 27.552 1.00 51.25 105 ALA A CA 1
ATOM 859 C C . ALA A 1 105 ? -14.079 3.356 28.700 1.00 51.25 105 ALA A C 1
ATOM 861 O O . ALA A 1 105 ? -14.668 2.966 29.730 1.00 51.25 105 ALA A O 1
#

Secondary structure (DSSP, 8-state):
-HHHHHHHHHHHHHHHHHHHHHHHHHHHHHHHS----TT-HHHHHHHHHHHHHHHHHHHHHHHHHHHHT-S-HHHHHHHHHH-HHHHHHHHHHHHHHHHHHHH--

Organism: NCBI:txid1541063